Protein AF-A0A528B569-F1 (afdb_monomer)

Sequence (162 aa):
LLINVTEFFRDPDAFQVLEKKIIPQLFEGKTASDAVRIWVPGCATGEEVFSVGMLVREHMETLSVTPRVQIFATDIDEPALAVARAARYPAALLQGVSPERKQRFFSNDGASYVLTNDVRELCVFFPHSVVRDPPFSRMDMISCRNLLIYFGSNIQDRVIPI

pLDDT: mean 93.24, std 8.23, range [42.34, 98.69]

Secondary structure (DSSP, 8-state):
-------TTSSHHHHHHIIIIIHHHHHTT--TT-EEEEEEES-TTSHHHHHHHHHHHHHHTT-SS--EEEEEEEES-HHHHHHHHHTEE-GGGGTTS-HHHHHHHEEE-SS-EEE-HHHHTTEEEEE--TTTSPPPSS-SEE---SSGGGS-HHHHHHHS--

Solvent-accessible surface area (backbone atoms only — not comparable to full-atom values): 9418 Å² total; per-residue (Å²): 137,83,83,84,80,80,43,28,48,67,61,57,69,61,48,50,48,38,58,74,50,50,53,60,58,67,52,63,93,52,42,62,89,36,72,40,32,35,36,27,51,60,34,46,56,29,36,56,57,50,41,53,32,47,50,52,50,60,53,46,72,76,46,96,59,58,43,46,60,42,34,43,33,20,24,77,51,61,74,32,42,52,44,28,72,65,37,59,42,49,73,84,61,47,71,57,47,52,73,67,54,44,69,72,44,34,48,74,80,88,78,36,35,32,57,37,64,85,41,50,76,34,51,46,81,50,83,44,42,78,87,80,44,84,79,83,77,85,57,80,42,73,52,75,59,92,48,66,85,80,46,57,68,77,53,45,49,70,66,55,73,125

Radius of gyration: 15.79 Å; Cα contacts (8 Å, |Δi|>4): 240; chains: 1; bounding box: 46×33×43 Å

Nearest PDB structures (foldseek):
  5ftw-assembly1_A  TM=9.280E-01  e=5.055E-13  Bacillus subtilis
  5xlx-assembly1_D  TM=8.941E-01  e=7.525E-14  Pseudomonas aeruginosa PAO1
  5xly-assembly1_A  TM=8.895E-01  e=7.884E-13  Pseudomonas aeruginosa PAO1
  1bc5-assembly1_A  TM=8.563E-01  e=4.304E-11  Salmonella enterica subsp. enterica serovar Typhimurium
  3sgl-assembly1_A  TM=6.414E-01  e=5.669E-01  Yersinia pestis

Structure (mmCIF, N/CA/C/O backbone):
data_AF-A0A528B569-F1
#
_entry.id   AF-A0A528B569-F1
#
loop_
_atom_site.group_PDB
_atom_site.id
_atom_site.type_symbol
_atom_site.label_atom_id
_atom_site.label_alt_id
_atom_site.label_comp_id
_atom_site.label_asym_id
_atom_site.label_entity_id
_atom_site.label_seq_id
_atom_site.pdbx_PDB_ins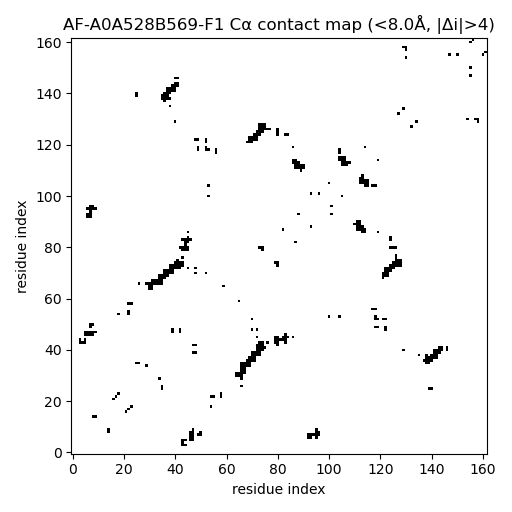_code
_atom_site.Cartn_x
_atom_site.Cartn_y
_atom_site.Cartn_z
_atom_site.occupancy
_atom_site.B_iso_or_equiv
_atom_site.auth_seq_id
_atom_site.auth_comp_id
_atom_site.auth_asym_id
_atom_site.auth_atom_id
_atom_site.pdbx_PDB_model_num
ATOM 1 N N . LEU A 1 1 ? 2.985 -9.514 -22.720 1.00 42.34 1 LEU A N 1
ATOM 2 C CA . LEU A 1 1 ? 3.924 -8.491 -22.217 1.00 42.34 1 LEU A CA 1
ATOM 3 C C . LEU A 1 1 ? 3.196 -7.754 -21.099 1.00 42.34 1 LEU A C 1
ATOM 5 O O . LEU A 1 1 ? 2.162 -7.170 -21.394 1.00 42.34 1 LE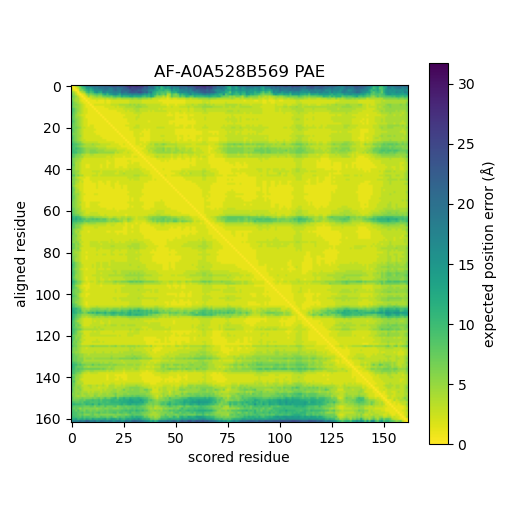U A O 1
ATOM 9 N N . LEU A 1 2 ? 3.642 -7.867 -19.847 1.00 56.97 2 LEU A N 1
ATOM 10 C CA . LEU A 1 2 ? 3.123 -7.047 -18.747 1.00 56.97 2 LEU A CA 1
ATOM 11 C C . LEU A 1 2 ? 4.027 -5.818 -18.640 1.00 56.97 2 LEU A C 1
ATOM 13 O O . LEU A 1 2 ? 5.250 -5.965 -18.634 1.00 56.97 2 LEU A O 1
ATOM 17 N N . ILE A 1 3 ? 3.452 -4.615 -18.637 1.00 60.94 3 ILE A N 1
ATOM 18 C CA . ILE A 1 3 ? 4.219 -3.394 -18.384 1.00 60.94 3 ILE A CA 1
ATOM 19 C C . ILE A 1 3 ? 4.204 -3.190 -16.870 1.00 60.94 3 ILE A C 1
ATOM 21 O O . ILE A 1 3 ? 3.282 -2.588 -16.323 1.00 60.94 3 ILE A O 1
ATOM 25 N N . ASN A 1 4 ? 5.226 -3.718 -16.199 1.00 61.19 4 ASN A N 1
ATOM 26 C CA . ASN A 1 4 ? 5.397 -3.624 -14.747 1.00 61.19 4 ASN A CA 1
ATOM 27 C C . ASN A 1 4 ? 6.054 -2.291 -14.358 1.00 61.19 4 ASN A C 1
ATOM 29 O O . ASN A 1 4 ? 7.091 -2.268 -13.701 1.00 61.19 4 ASN A O 1
ATOM 33 N N . VAL A 1 5 ? 5.489 -1.172 -14.820 1.00 68.50 5 VAL A N 1
ATOM 34 C CA . VAL A 1 5 ? 5.920 0.164 -14.392 1.00 68.50 5 VAL A CA 1
ATOM 35 C C . VAL A 1 5 ? 4.914 0.675 -13.372 1.00 68.50 5 VAL A C 1
ATOM 37 O O . VAL A 1 5 ? 3.761 0.969 -13.701 1.00 68.50 5 VAL A O 1
ATOM 40 N N . THR A 1 6 ? 5.372 0.762 -12.132 1.00 81.50 6 THR A N 1
ATOM 41 C CA . THR A 1 6 ? 4.650 1.327 -10.996 1.00 81.50 6 THR A CA 1
ATOM 42 C C . THR A 1 6 ? 5.542 2.363 -10.318 1.00 81.50 6 THR A C 1
ATOM 44 O O . THR A 1 6 ? 6.763 2.341 -10.465 1.00 81.50 6 THR A O 1
ATOM 47 N N . GLU A 1 7 ? 4.929 3.312 -9.626 1.00 91.44 7 GLU A N 1
ATOM 48 C CA . GLU A 1 7 ? 5.621 4.400 -8.946 1.00 91.44 7 GLU A CA 1
ATOM 49 C C . GLU A 1 7 ? 4.919 4.708 -7.627 1.00 91.44 7 GLU A C 1
ATOM 51 O O . GLU A 1 7 ? 3.710 4.499 -7.474 1.00 91.44 7 GLU A O 1
ATOM 56 N N . PHE A 1 8 ? 5.682 5.216 -6.664 1.00 96.75 8 PHE A N 1
ATOM 57 C CA . PHE A 1 8 ? 5.107 5.684 -5.412 1.00 96.75 8 PHE A CA 1
ATOM 58 C C . PHE A 1 8 ? 4.173 6.864 -5.683 1.00 96.75 8 PHE A C 1
ATOM 60 O O . PHE A 1 8 ? 4.550 7.808 -6.373 1.00 96.75 8 PHE A O 1
ATOM 67 N N . PHE A 1 9 ? 2.980 6.823 -5.091 1.00 96.12 9 PHE A N 1
ATOM 68 C CA . PHE A 1 9 ? 1.958 7.867 -5.187 1.00 96.12 9 PHE A CA 1
ATOM 69 C C . PHE A 1 9 ? 1.545 8.197 -6.633 1.00 96.12 9 PHE A C 1
ATOM 71 O O . PHE A 1 9 ? 1.222 9.344 -6.944 1.00 96.12 9 PHE A O 1
ATOM 78 N N . ARG A 1 10 ? 1.519 7.178 -7.507 1.00 92.88 10 ARG A N 1
ATOM 79 C CA . ARG A 1 10 ? 1.008 7.279 -8.883 1.00 92.88 10 ARG A CA 1
ATOM 80 C C . ARG A 1 10 ? -0.385 7.903 -8.914 1.00 92.88 10 ARG A C 1
ATOM 82 O O . ARG A 1 10 ? -1.284 7.379 -8.263 1.00 92.88 10 ARG A O 1
ATOM 89 N N . ASP A 1 11 ? -0.597 8.912 -9.750 1.00 93.31 11 ASP A N 1
ATOM 90 C CA . ASP A 1 11 ? -1.798 9.768 -9.787 1.00 93.31 11 ASP A CA 1
ATOM 91 C C . ASP A 1 11 ? -2.038 10.506 -8.447 1.00 93.31 11 ASP A C 1
ATOM 93 O O . ASP A 1 11 ? -2.892 10.105 -7.646 1.00 93.31 11 ASP A O 1
ATOM 97 N N . PRO A 1 12 ? -1.307 11.610 -8.189 1.00 93.56 12 PRO A N 1
ATOM 98 C CA . PRO A 1 12 ? -1.350 12.330 -6.914 1.00 93.56 12 PRO A CA 1
ATOM 99 C C . PRO A 1 12 ? -2.751 12.779 -6.481 1.00 93.56 12 PRO A C 1
ATOM 101 O O . PRO A 1 12 ? -3.060 12.742 -5.292 1.00 93.56 12 PRO A O 1
ATOM 104 N N . ASP A 1 13 ? -3.619 13.147 -7.427 1.00 95.88 13 ASP A N 1
ATOM 105 C CA . ASP A 1 13 ? -4.998 13.559 -7.137 1.00 95.88 13 ASP A CA 1
ATOM 106 C C . ASP A 1 13 ? -5.819 12.415 -6.521 1.00 95.88 13 ASP A C 1
ATOM 108 O O . ASP A 1 13 ? -6.569 12.618 -5.562 1.00 95.88 13 ASP A O 1
ATOM 112 N N . ALA A 1 14 ? -5.637 11.185 -7.016 1.00 95.38 14 ALA A N 1
ATOM 113 C CA . ALA A 1 14 ? -6.297 10.005 -6.466 1.00 95.38 14 ALA A CA 1
ATOM 114 C C . ALA A 1 14 ? -5.785 9.699 -5.051 1.00 95.38 14 ALA A C 1
ATOM 116 O O . ALA A 1 14 ? -6.583 9.462 -4.141 1.00 95.38 14 ALA A O 1
ATOM 117 N N . PHE A 1 15 ? -4.467 9.779 -4.835 1.00 97.00 15 PHE A N 1
ATOM 118 C CA . PHE A 1 15 ? -3.876 9.601 -3.507 1.00 97.00 15 PHE A CA 1
ATOM 119 C C . PHE A 1 15 ? -4.264 10.712 -2.528 1.00 97.00 15 PHE A C 1
ATOM 121 O O . PHE A 1 15 ? -4.430 10.438 -1.343 1.00 97.00 15 PHE A O 1
ATOM 128 N N . GLN A 1 16 ? -4.491 11.939 -2.998 1.00 97.44 16 GLN A N 1
ATOM 129 C CA . GLN A 1 16 ? -4.990 13.020 -2.154 1.00 97.44 16 GLN A CA 1
ATOM 130 C C . GLN A 1 16 ? -6.422 12.747 -1.674 1.00 97.44 16 GLN A C 1
ATOM 132 O O . GLN A 1 16 ? -6.748 13.008 -0.513 1.00 97.44 16 GLN A O 1
ATOM 137 N N . VAL A 1 17 ? -7.288 12.219 -2.545 1.00 97.81 17 VAL A N 1
ATOM 138 C CA . VAL A 1 17 ? -8.642 11.792 -2.157 1.00 97.81 17 VAL A CA 1
ATOM 139 C C . VAL A 1 17 ? -8.578 10.609 -1.192 1.00 97.81 17 VAL A C 1
ATOM 141 O O . VAL A 1 17 ? -9.295 10.605 -0.188 1.00 97.81 17 VAL A O 1
ATOM 144 N N . LEU A 1 18 ? -7.703 9.638 -1.465 1.00 97.88 18 LEU A N 1
ATOM 145 C CA . LEU A 1 18 ? -7.471 8.489 -0.597 1.00 97.88 18 LEU A CA 1
ATOM 146 C C . LEU A 1 18 ? -7.046 8.931 0.811 1.00 97.88 18 LEU A C 1
ATOM 148 O O . LEU A 1 18 ? -7.669 8.520 1.783 1.00 97.88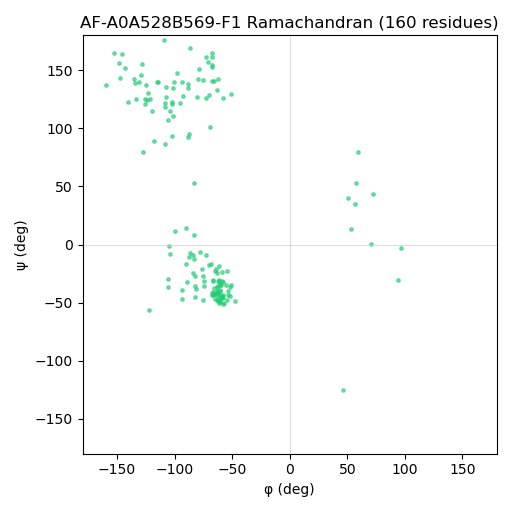 18 LEU A O 1
ATOM 152 N N . GLU A 1 19 ? -6.054 9.815 0.912 1.00 98.12 19 GLU A N 1
ATOM 153 C CA . GLU A 1 19 ? -5.539 10.360 2.172 1.00 98.12 19 GLU A CA 1
ATOM 154 C C . GLU A 1 19 ? -6.611 11.128 2.952 1.00 98.12 19 GLU A C 1
ATOM 156 O O . GLU A 1 19 ? -6.819 10.882 4.137 1.00 98.12 19 GLU A O 1
ATOM 161 N N . LYS A 1 20 ? -7.306 12.064 2.296 1.00 98.06 20 LYS A N 1
ATOM 162 C CA . LYS A 1 20 ? -8.170 13.028 2.994 1.00 98.06 20 LYS A CA 1
ATOM 163 C C . LYS A 1 20 ? -9.570 12.514 3.296 1.00 98.06 20 LYS A C 1
ATOM 165 O O . LYS A 1 20 ? -10.233 13.078 4.162 1.00 98.06 20 LYS A O 1
ATOM 170 N N . LYS A 1 21 ? -10.062 11.536 2.535 1.00 97.88 21 LYS A N 1
ATOM 171 C CA . LYS A 1 21 ? -11.459 11.087 2.623 1.00 97.88 21 LYS A CA 1
ATOM 172 C C . LYS A 1 21 ? -11.561 9.610 2.942 1.00 97.88 21 LYS A C 1
ATOM 174 O O . LYS A 1 21 ? -12.189 9.249 3.926 1.00 97.88 21 LYS A O 1
ATOM 179 N N . ILE A 1 22 ? -10.944 8.774 2.114 1.00 98.12 22 ILE A N 1
ATOM 180 C CA . ILE A 1 22 ? -11.199 7.336 2.161 1.00 98.12 22 ILE A CA 1
ATOM 181 C C . ILE A 1 22 ? -10.512 6.700 3.366 1.00 98.12 22 ILE A C 1
ATOM 183 O O . ILE A 1 22 ? -11.165 5.981 4.108 1.00 98.12 22 ILE A O 1
ATOM 187 N N . ILE A 1 23 ? -9.229 6.990 3.610 1.00 98.31 23 ILE A N 1
ATOM 188 C CA . ILE A 1 23 ? -8.496 6.397 4.735 1.00 98.31 23 ILE A CA 1
ATOM 189 C C . ILE A 1 23 ? -9.175 6.698 6.071 1.00 98.31 23 ILE A C 1
ATOM 191 O O . ILE A 1 23 ? -9.456 5.726 6.759 1.00 98.31 23 ILE A O 1
ATOM 195 N N . PRO A 1 24 ? -9.528 7.948 6.429 1.00 97.81 24 PRO A N 1
ATOM 196 C CA . PRO A 1 24 ? -10.265 8.212 7.664 1.00 97.81 24 PRO A CA 1
ATOM 197 C C . PRO A 1 24 ? -11.550 7.385 7.803 1.00 97.81 24 PRO A C 1
ATOM 199 O O . PRO A 1 24 ? -11.786 6.787 8.851 1.00 97.81 24 PRO A O 1
ATOM 202 N N . GLN A 1 25 ? -12.326 7.260 6.721 1.00 97.62 25 GLN A N 1
ATOM 203 C CA . GLN A 1 25 ? -13.563 6.473 6.703 1.00 97.62 25 GLN A CA 1
ATOM 204 C C . GLN A 1 25 ? -13.334 4.985 6.985 1.00 97.62 25 GLN A C 1
ATOM 206 O O . GLN A 1 25 ? -14.180 4.349 7.607 1.00 97.62 25 GLN A O 1
ATOM 211 N N . LEU A 1 26 ? -12.185 4.421 6.592 1.00 97.44 26 LEU A N 1
ATOM 212 C CA . LEU A 1 26 ? -11.859 3.024 6.900 1.00 97.44 26 LEU A CA 1
ATOM 213 C C . LEU A 1 26 ? -11.719 2.768 8.405 1.00 97.44 26 LEU A C 1
ATOM 215 O O . LEU A 1 26 ? -11.821 1.618 8.819 1.00 97.44 26 LEU A O 1
ATOM 219 N N . PHE A 1 27 ? -11.466 3.793 9.221 1.00 97.38 27 PHE A N 1
ATOM 220 C CA . PHE A 1 27 ? -11.272 3.662 10.668 1.00 97.38 27 PHE A CA 1
ATOM 221 C C . PHE A 1 27 ? -12.485 4.128 11.484 1.00 97.38 27 PHE A C 1
ATOM 223 O O . PHE A 1 27 ? -12.520 3.901 12.695 1.00 97.38 27 PHE A O 1
ATOM 230 N N . GLU A 1 28 ? -13.493 4.738 10.855 1.00 94.88 28 GLU A N 1
ATOM 231 C CA . GLU A 1 28 ? -14.685 5.236 11.544 1.00 94.88 28 GLU A CA 1
ATOM 232 C C . GLU A 1 28 ? -15.408 4.116 12.308 1.00 94.88 28 GLU A C 1
ATOM 234 O O . GLU A 1 28 ? -15.742 3.063 11.767 1.00 94.88 28 GLU A O 1
ATOM 239 N N . GLY A 1 29 ? -15.636 4.341 13.605 1.00 93.19 29 GLY A N 1
ATOM 240 C CA . GLY A 1 29 ? -16.339 3.400 14.481 1.00 93.19 29 GLY A CA 1
ATOM 241 C C . GLY A 1 29 ? -15.576 2.114 14.824 1.00 93.19 29 GLY A C 1
ATOM 242 O O . GLY A 1 29 ? -16.112 1.298 15.573 1.00 93.19 29 GLY A O 1
ATOM 243 N N . LYS A 1 30 ? -14.345 1.924 14.328 1.00 95.38 30 LYS A N 1
ATOM 244 C CA . LYS A 1 30 ? -13.525 0.748 14.652 1.00 95.38 30 LYS A CA 1
ATOM 245 C C . LYS A 1 30 ? -12.850 0.893 16.016 1.00 95.38 30 LYS A C 1
ATOM 247 O O . LYS A 1 30 ? -12.383 1.959 16.411 1.00 95.38 30 LYS A O 1
ATOM 252 N N . THR A 1 31 ? -12.775 -0.221 16.726 1.00 94.94 31 THR A N 1
ATOM 253 C CA . THR A 1 31 ? -12.152 -0.370 18.043 1.00 94.94 31 THR A CA 1
ATOM 254 C C . THR A 1 31 ? -10.858 -1.185 17.943 1.00 94.94 31 THR A C 1
ATOM 256 O O . THR A 1 31 ? -10.532 -1.733 16.893 1.00 94.94 31 THR A O 1
ATOM 259 N N . ALA A 1 32 ? -10.123 -1.337 19.049 1.00 94.06 32 ALA A N 1
ATOM 260 C CA . ALA A 1 32 ? -8.907 -2.159 19.087 1.00 94.06 32 ALA A CA 1
ATOM 261 C C . ALA A 1 32 ? -9.138 -3.640 18.713 1.00 94.06 32 ALA A C 1
ATOM 263 O O . ALA A 1 32 ? -8.198 -4.320 18.305 1.00 94.06 32 ALA A O 1
ATOM 264 N N . SER A 1 33 ? -10.366 -4.154 18.867 1.00 95.50 33 SER A N 1
ATOM 265 C CA . SER A 1 33 ? -10.725 -5.525 18.478 1.00 95.50 33 SER A CA 1
ATOM 266 C C . SER A 1 33 ? -11.067 -5.680 16.997 1.00 95.50 33 SER A C 1
ATOM 268 O O . SER A 1 33 ? -11.158 -6.809 16.513 1.00 95.50 33 SER A O 1
ATOM 270 N N . ASP A 1 34 ? -11.250 -4.574 16.278 1.00 96.56 34 ASP A N 1
ATOM 271 C CA . ASP A 1 34 ? -11.567 -4.582 14.856 1.00 96.56 34 ASP A CA 1
ATOM 272 C C . ASP A 1 34 ? -10.304 -4.637 13.992 1.00 96.56 34 ASP A C 1
ATOM 274 O O . ASP A 1 34 ? -9.170 -4.467 14.455 1.00 96.56 34 ASP A O 1
ATOM 278 N N . ALA A 1 35 ? -10.514 -4.869 12.696 1.00 96.50 35 ALA A N 1
ATOM 279 C CA . ALA A 1 35 ? -9.458 -4.819 11.699 1.00 96.50 35 ALA A CA 1
ATOM 280 C C . ALA A 1 35 ? -9.838 -3.926 10.513 1.00 96.50 35 ALA A C 1
ATOM 282 O O . ALA A 1 35 ? -11.002 -3.895 10.113 1.00 96.50 35 ALA A O 1
ATOM 283 N N . VAL A 1 36 ? -8.843 -3.251 9.935 1.00 98.19 36 VAL A N 1
ATOM 284 C CA . VAL A 1 36 ? -8.899 -2.650 8.597 1.00 98.19 36 VAL A CA 1
ATOM 285 C C . VAL A 1 36 ? -8.144 -3.561 7.637 1.00 98.19 36 VAL A C 1
ATOM 287 O O . VAL A 1 36 ? -6.961 -3.854 7.835 1.00 98.19 36 VAL A O 1
ATOM 290 N N . ARG A 1 37 ? -8.831 -4.041 6.605 1.00 98.38 37 ARG A N 1
ATOM 291 C CA . ARG A 1 37 ? -8.319 -5.003 5.628 1.00 98.38 37 ARG A CA 1
ATOM 292 C C . ARG A 1 37 ? -8.350 -4.375 4.242 1.00 98.38 37 ARG A C 1
ATOM 294 O O . ARG A 1 37 ? -9.422 -4.096 3.709 1.00 98.38 37 ARG A O 1
ATOM 301 N N . ILE A 1 38 ? -7.174 -4.173 3.660 1.00 98.62 38 ILE A N 1
ATOM 302 C CA . ILE A 1 38 ? -7.002 -3.552 2.343 1.00 98.62 38 ILE A CA 1
ATOM 303 C C . ILE A 1 38 ? -6.410 -4.590 1.394 1.00 98.62 38 ILE A C 1
ATOM 305 O O . ILE A 1 38 ? -5.521 -5.336 1.797 1.00 98.62 38 ILE A O 1
ATOM 309 N N . TRP A 1 39 ? -6.860 -4.638 0.143 1.00 98.31 39 TRP A N 1
ATOM 310 C CA . TRP A 1 39 ? -6.268 -5.501 -0.881 1.00 98.31 39 TRP A CA 1
ATOM 311 C C . TRP A 1 39 ? -5.795 -4.702 -2.095 1.00 98.31 39 TRP A C 1
ATOM 313 O O . TRP A 1 39 ? -6.546 -3.910 -2.656 1.00 98.31 39 TRP A O 1
ATOM 323 N N . VAL A 1 40 ? -4.553 -4.935 -2.514 1.00 98.06 40 VAL A N 1
ATOM 324 C CA . VAL A 1 40 ? -3.937 -4.352 -3.709 1.00 98.06 40 VAL A CA 1
ATOM 325 C C . VAL A 1 40 ? -3.571 -5.481 -4.685 1.00 98.06 40 VAL A C 1
ATOM 327 O O . VAL A 1 40 ? -2.482 -6.061 -4.580 1.00 98.06 40 VAL A O 1
ATOM 330 N N . PRO A 1 41 ? -4.485 -5.872 -5.592 1.00 96.12 41 PRO A N 1
ATOM 331 C CA . PRO A 1 41 ? -4.177 -6.804 -6.670 1.00 96.12 41 PRO A CA 1
ATOM 332 C C . PRO A 1 41 ? -3.356 -6.168 -7.796 1.00 96.12 41 PRO A C 1
ATOM 334 O O . PRO A 1 41 ? -3.625 -5.045 -8.209 1.00 96.12 41 PRO A O 1
ATOM 337 N N . GLY A 1 42 ? -2.405 -6.926 -8.349 1.00 94.44 42 GLY A N 1
ATOM 338 C CA . GLY A 1 42 ? -1.469 -6.434 -9.362 1.00 94.44 42 GLY A CA 1
ATOM 339 C C . GLY A 1 42 ? -0.433 -5.485 -8.763 1.00 94.44 42 GLY A C 1
ATOM 340 O O . GLY A 1 42 ? -0.193 -4.412 -9.309 1.00 94.44 42 GLY A O 1
ATOM 341 N N . CYS A 1 43 ? 0.119 -5.830 -7.595 1.00 95.69 43 CYS A N 1
ATOM 342 C CA . CYS A 1 43 ? 0.964 -4.916 -6.828 1.00 95.69 43 CYS A CA 1
ATOM 343 C C . CYS A 1 43 ? 2.357 -4.669 -7.427 1.00 95.69 43 CYS A C 1
ATOM 345 O O . CYS A 1 43 ? 3.073 -3.801 -6.920 1.00 95.69 43 CYS A O 1
ATOM 347 N N . ALA A 1 44 ? 2.757 -5.425 -8.454 1.00 95.56 44 ALA A N 1
ATOM 348 C CA . ALA A 1 44 ? 4.074 -5.373 -9.073 1.00 95.56 44 ALA A CA 1
ATOM 349 C C . ALA A 1 44 ? 5.194 -5.352 -8.013 1.00 95.56 44 ALA A C 1
ATOM 351 O O . ALA A 1 44 ? 5.247 -6.219 -7.138 1.00 95.56 44 ALA A O 1
ATOM 352 N N . THR A 1 45 ? 6.081 -4.360 -8.072 1.00 96.81 45 THR A N 1
ATOM 353 C CA . THR A 1 45 ? 7.224 -4.195 -7.169 1.00 96.81 45 THR A CA 1
ATOM 354 C C . THR A 1 45 ? 6.883 -3.507 -5.841 1.00 96.81 45 THR A C 1
ATOM 356 O O . THR A 1 45 ? 7.792 -3.271 -5.050 1.00 96.81 45 THR A O 1
ATOM 359 N N . GLY A 1 46 ? 5.601 -3.266 -5.529 1.00 97.12 46 GLY A N 1
ATOM 360 C CA . GLY A 1 46 ? 5.109 -2.888 -4.195 1.00 97.12 46 GLY A CA 1
ATOM 361 C C . GLY A 1 46 ? 4.911 -1.391 -3.927 1.00 97.12 46 GLY A C 1
ATOM 362 O O . GLY A 1 46 ? 4.421 -1.030 -2.860 1.00 97.12 46 GLY A O 1
ATOM 363 N N . GLU A 1 47 ? 5.235 -0.507 -4.866 1.00 97.62 47 GLU A N 1
ATOM 364 C CA . GLU A 1 47 ? 5.218 0.947 -4.672 1.00 97.62 47 GLU A CA 1
ATOM 365 C C . GLU A 1 47 ? 3.832 1.479 -4.275 1.00 97.62 47 GLU A C 1
ATOM 367 O O . GLU A 1 47 ? 3.723 2.239 -3.314 1.00 97.62 47 GLU A O 1
ATOM 372 N N . GLU A 1 48 ? 2.757 1.036 -4.942 1.00 97.56 48 GLU A N 1
ATOM 373 C CA . GLU A 1 48 ? 1.385 1.421 -4.577 1.00 97.56 48 GLU A CA 1
ATOM 374 C C . GLU A 1 48 ? 1.018 0.935 -3.168 1.00 97.56 48 GLU A C 1
ATOM 376 O O . GLU A 1 48 ? 0.465 1.694 -2.372 1.00 97.56 48 GLU A O 1
ATOM 381 N N . VAL A 1 49 ? 1.381 -0.306 -2.835 1.00 98.44 49 VAL A N 1
ATOM 382 C CA . VAL A 1 49 ? 1.112 -0.924 -1.527 1.00 98.44 49 VAL A CA 1
ATOM 383 C C . VAL A 1 49 ? 1.737 -0.094 -0.418 1.00 98.44 49 VAL A C 1
ATOM 385 O O . VAL A 1 49 ? 1.089 0.213 0.581 1.00 98.44 49 VAL A O 1
ATOM 388 N N . PHE A 1 50 ? 2.988 0.314 -0.610 1.00 98.56 50 PHE A N 1
ATOM 389 C CA . PHE A 1 50 ? 3.712 1.117 0.360 1.00 98.56 50 PHE A CA 1
ATOM 390 C C . PHE A 1 50 ? 3.241 2.569 0.395 1.00 98.56 50 PHE A C 1
ATOM 392 O O . PHE A 1 50 ? 3.211 3.150 1.476 1.00 98.56 50 PHE A O 1
ATOM 399 N N . SER A 1 51 ? 2.788 3.147 -0.719 1.00 98.50 51 SER A N 1
ATOM 400 C CA . SER A 1 51 ? 2.093 4.438 -0.703 1.00 98.50 51 SER A CA 1
ATOM 401 C C . SER A 1 51 ? 0.816 4.396 0.128 1.00 98.50 51 SER A C 1
ATOM 403 O O . SER A 1 51 ? 0.637 5.250 0.994 1.00 98.50 51 SER A O 1
ATOM 405 N N . VAL A 1 52 ? -0.030 3.380 -0.057 1.00 98.56 52 VAL A N 1
ATOM 406 C CA . VAL A 1 52 ? -1.218 3.175 0.785 1.00 98.56 52 VAL A CA 1
ATOM 407 C C . VAL A 1 52 ? -0.810 2.949 2.244 1.00 98.56 52 VAL A C 1
ATOM 409 O O . VAL A 1 52 ? -1.365 3.576 3.142 1.00 98.56 52 VAL A O 1
ATOM 412 N N . GLY A 1 53 ? 0.194 2.103 2.489 1.00 98.56 53 GLY A N 1
ATOM 413 C CA . GLY A 1 53 ? 0.695 1.795 3.827 1.00 98.56 53 GLY A CA 1
ATOM 414 C C . GLY A 1 53 ? 1.235 3.012 4.581 1.00 98.56 53 GLY A C 1
ATOM 415 O O . GLY A 1 53 ? 0.964 3.149 5.772 1.00 98.56 53 GLY A O 1
ATOM 416 N N . MET A 1 54 ? 1.935 3.924 3.898 1.00 98.69 54 MET A N 1
ATOM 417 C CA . MET A 1 54 ? 2.398 5.188 4.478 1.00 98.69 54 MET A CA 1
ATOM 418 C C . MET A 1 54 ? 1.221 6.060 4.924 1.00 98.69 54 MET A C 1
ATOM 420 O O . MET A 1 54 ? 1.197 6.486 6.075 1.00 98.69 54 MET A O 1
ATOM 424 N N . LEU A 1 55 ? 0.211 6.255 4.068 1.00 98.62 55 LEU A N 1
ATOM 425 C CA . LEU A 1 55 ? -0.973 7.050 4.419 1.00 98.62 55 LEU A CA 1
ATOM 426 C C . LEU A 1 55 ? -1.766 6.440 5.583 1.00 98.62 55 LEU A C 1
ATOM 428 O O . LEU A 1 55 ? -2.221 7.132 6.491 1.00 98.62 55 LEU A O 1
ATOM 432 N N . VAL A 1 56 ? -1.921 5.118 5.567 1.00 98.50 56 VAL A N 1
ATOM 433 C CA . VAL A 1 56 ? -2.568 4.361 6.640 1.00 98.50 56 VAL A CA 1
ATOM 434 C C . VAL A 1 56 ? -1.802 4.531 7.950 1.00 98.50 56 VAL A C 1
ATOM 436 O O . VAL A 1 56 ? -2.415 4.730 9.001 1.00 98.50 56 VAL A O 1
ATOM 439 N N . ARG A 1 57 ? -0.464 4.475 7.911 1.00 98.12 57 ARG A N 1
ATOM 440 C CA . ARG A 1 57 ? 0.355 4.651 9.109 1.00 98.12 57 ARG A CA 1
ATOM 441 C C . ARG A 1 57 ? 0.273 6.064 9.661 1.00 98.12 57 ARG A C 1
ATOM 443 O O . ARG A 1 57 ? 0.088 6.204 10.867 1.00 98.12 57 ARG A O 1
ATOM 450 N N . GLU A 1 58 ? 0.333 7.062 8.787 1.00 98.12 58 GLU A N 1
ATOM 451 C CA . GLU A 1 58 ? 0.117 8.470 9.125 1.00 98.12 58 GLU A CA 1
ATOM 452 C C . GLU A 1 58 ? -1.225 8.680 9.829 1.00 98.12 58 GLU A C 1
ATOM 454 O O . GLU A 1 58 ? -1.269 9.299 10.888 1.00 98.12 58 GLU A O 1
ATOM 459 N N . HIS A 1 59 ? -2.311 8.119 9.294 1.00 98.06 59 HIS A N 1
ATOM 460 C CA . HIS A 1 59 ? -3.626 8.264 9.911 1.00 98.06 59 HIS A CA 1
ATOM 461 C C . HIS A 1 59 ? -3.723 7.546 11.265 1.00 98.06 59 HIS A C 1
ATOM 463 O O . HIS A 1 59 ? -4.251 8.110 12.221 1.00 98.06 59 HIS A O 1
ATOM 469 N N . MET A 1 60 ? -3.176 6.332 11.380 1.00 97.06 60 MET A N 1
ATOM 470 C CA . MET A 1 60 ? -3.207 5.548 12.622 1.00 97.06 60 MET A CA 1
ATOM 471 C C . MET A 1 60 ? -2.552 6.255 13.811 1.00 97.06 60 MET A C 1
ATOM 473 O O . MET A 1 60 ? -3.005 6.066 14.935 1.00 97.06 60 MET A O 1
ATOM 477 N N . GLU A 1 61 ? -1.538 7.088 13.582 1.00 95.69 61 GLU A N 1
ATOM 478 C CA . GLU A 1 61 ? -0.900 7.888 14.637 1.00 95.69 61 GLU A CA 1
ATOM 479 C C . GLU A 1 61 ? -1.780 9.023 15.170 1.00 95.69 61 GLU A C 1
ATOM 481 O O . GLU A 1 61 ? -1.530 9.538 16.258 1.00 95.69 61 GLU A O 1
ATOM 486 N N . THR A 1 62 ? -2.821 9.410 14.431 1.00 96.19 62 THR A N 1
ATOM 487 C CA . THR A 1 62 ? -3.795 10.416 14.882 1.00 96.19 62 THR A CA 1
ATOM 488 C C . THR A 1 62 ? -4.893 9.825 15.770 1.00 96.19 62 THR A C 1
ATOM 490 O O . THR A 1 62 ? -5.677 10.570 16.359 1.00 96.19 62 THR A O 1
ATOM 493 N N . LEU A 1 63 ? -4.961 8.493 15.878 1.00 95.25 63 LEU A N 1
ATOM 494 C CA . LEU A 1 63 ? -6.006 7.777 16.604 1.00 95.25 63 LEU A CA 1
ATOM 495 C C . LEU A 1 63 ? -5.586 7.489 18.049 1.00 95.25 63 LEU A C 1
ATOM 497 O O . LEU A 1 63 ? -4.461 7.077 18.318 1.00 95.25 63 LEU A O 1
ATOM 501 N N . SER A 1 64 ? -6.525 7.629 18.986 1.00 91.69 64 SER A N 1
ATOM 502 C CA . SER A 1 64 ? -6.328 7.232 20.390 1.00 91.69 64 SER A CA 1
ATOM 503 C C . SER A 1 64 ? -6.381 5.716 20.596 1.00 91.69 64 SER A C 1
ATOM 505 O O . SER A 1 64 ? -5.787 5.190 21.535 1.00 91.69 64 SER A O 1
ATOM 507 N N . VAL A 1 65 ? -7.106 5.016 19.722 1.00 89.38 65 VAL A N 1
ATOM 508 C CA . VAL A 1 65 ? -7.238 3.561 19.699 1.00 89.38 65 VAL A CA 1
ATOM 509 C C . VAL A 1 65 ? -7.042 3.102 18.268 1.00 89.38 65 VAL A C 1
ATOM 511 O O . VAL A 1 65 ? -7.733 3.563 17.362 1.00 89.38 65 VAL A O 1
ATOM 514 N N . THR A 1 66 ? -6.107 2.183 18.066 1.00 92.38 66 THR A N 1
ATOM 515 C CA . THR A 1 66 ? -5.739 1.738 16.729 1.00 92.38 66 THR A CA 1
ATOM 516 C C . THR A 1 66 ? -6.242 0.312 16.485 1.00 92.38 66 THR A C 1
ATOM 518 O O . THR A 1 66 ? -5.815 -0.601 17.199 1.00 92.38 66 THR A O 1
ATOM 521 N N . PRO A 1 67 ? -7.132 0.078 15.500 1.00 95.38 67 PRO A N 1
ATOM 522 C CA . PRO A 1 67 ? -7.494 -1.275 15.098 1.00 95.38 67 PRO A CA 1
ATOM 523 C C . PRO A 1 67 ? -6.299 -1.974 14.448 1.00 95.38 67 PRO A C 1
ATOM 525 O O . PRO A 1 67 ? -5.326 -1.347 14.012 1.00 95.38 67 PRO A O 1
ATOM 528 N N . ARG A 1 68 ? -6.387 -3.298 14.322 1.00 96.56 68 ARG A N 1
ATOM 529 C CA . ARG A 1 68 ? -5.384 -4.065 13.580 1.00 96.56 68 ARG A CA 1
ATOM 530 C C . ARG A 1 68 ? -5.470 -3.712 12.096 1.00 96.56 68 ARG A C 1
ATOM 532 O O . ARG A 1 68 ? -6.568 -3.587 11.565 1.00 96.56 68 ARG A O 1
ATOM 539 N N . VAL A 1 69 ? -4.345 -3.604 11.398 1.00 98.12 69 VAL A N 1
ATOM 540 C CA . VAL A 1 69 ? -4.364 -3.321 9.955 1.00 98.12 69 VAL A CA 1
ATOM 541 C C . VAL A 1 69 ? -3.587 -4.367 9.185 1.00 98.12 69 VAL A C 1
ATOM 543 O O . VAL A 1 69 ? -2.516 -4.791 9.613 1.00 98.12 69 VAL A O 1
ATOM 546 N N . GLN A 1 70 ? -4.155 -4.791 8.057 1.00 98.12 70 GLN A N 1
ATOM 547 C CA . GLN A 1 70 ? -3.526 -5.732 7.149 1.00 98.12 70 GLN A CA 1
ATOM 548 C C . GLN A 1 70 ? -3.788 -5.333 5.696 1.00 98.12 70 GLN A C 1
ATOM 550 O O . GLN A 1 70 ? -4.936 -5.235 5.259 1.00 98.12 70 GLN A O 1
ATOM 555 N N . ILE A 1 71 ? -2.704 -5.129 4.954 1.00 98.62 71 ILE A N 1
ATOM 556 C CA . ILE A 1 71 ? -2.690 -4.827 3.529 1.00 98.62 71 ILE A CA 1
ATOM 557 C C . ILE A 1 71 ? -2.223 -6.085 2.803 1.00 98.62 71 ILE A C 1
ATOM 559 O O . ILE A 1 71 ? -1.058 -6.474 2.872 1.00 98.62 71 ILE A O 1
ATOM 563 N N . PHE A 1 72 ? -3.150 -6.747 2.127 1.00 98.25 72 PHE A N 1
ATOM 564 C CA . PHE A 1 72 ? -2.860 -7.869 1.250 1.00 98.25 72 PHE A CA 1
ATOM 565 C C . PHE A 1 72 ? -2.385 -7.314 -0.088 1.00 98.25 72 PHE A C 1
ATOM 567 O O . PHE A 1 72 ? -3.062 -6.490 -0.699 1.00 98.25 72 PHE A O 1
ATOM 574 N N . ALA A 1 73 ? -1.230 -7.765 -0.551 1.00 98.00 73 ALA A N 1
ATOM 575 C CA . ALA A 1 73 ? -0.647 -7.356 -1.814 1.00 98.00 73 ALA A CA 1
ATOM 576 C C . ALA A 1 73 ? -0.345 -8.596 -2.645 1.00 98.00 73 ALA A C 1
ATOM 578 O O . ALA A 1 73 ? 0.315 -9.530 -2.178 1.00 98.00 73 ALA A O 1
ATOM 579 N N . THR A 1 74 ? -0.867 -8.620 -3.865 1.00 97.69 74 THR A N 1
ATOM 580 C CA . THR A 1 74 ? -0.821 -9.820 -4.695 1.00 97.69 74 THR A CA 1
ATOM 581 C C . THR A 1 74 ? -0.40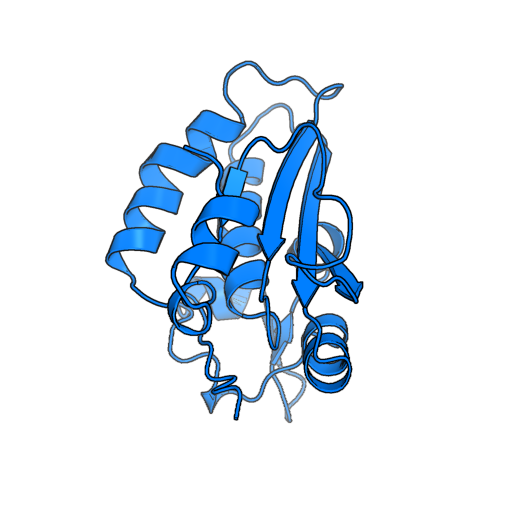6 -9.520 -6.109 1.00 97.69 74 THR A C 1
ATOM 583 O O . THR A 1 74 ? -0.913 -8.578 -6.713 1.00 97.69 74 THR A O 1
ATOM 586 N N . ASP A 1 75 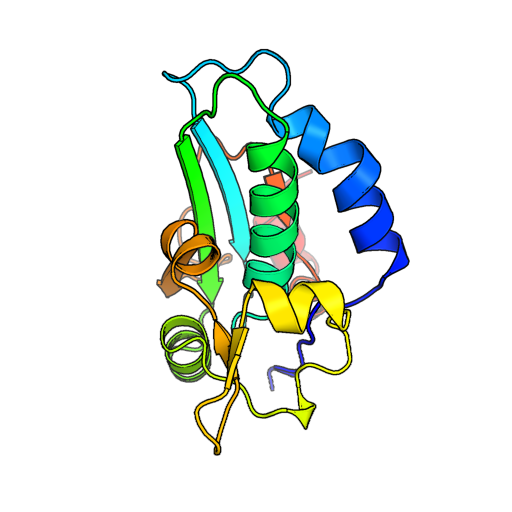? 0.426 -10.388 -6.662 1.00 96.19 75 ASP A N 1
ATOM 587 C CA . ASP A 1 75 ? 0.789 -10.372 -8.070 1.00 96.19 75 ASP A CA 1
ATOM 588 C C . ASP A 1 75 ? 1.003 -11.805 -8.576 1.00 96.19 75 ASP A C 1
ATOM 590 O O . ASP A 1 75 ? 1.138 -12.742 -7.788 1.00 96.19 75 ASP A O 1
ATOM 594 N N . ILE A 1 76 ? 1.023 -11.985 -9.893 1.00 95.19 76 ILE A N 1
ATOM 595 C CA . ILE A 1 76 ? 1.419 -13.244 -10.532 1.00 95.19 76 ILE A CA 1
ATOM 596 C C . ILE A 1 76 ? 2.926 -13.288 -10.825 1.00 95.19 76 ILE A C 1
ATOM 598 O O . ILE A 1 76 ? 3.461 -14.365 -11.085 1.00 95.19 76 ILE A O 1
ATOM 602 N N . ASP A 1 77 ? 3.596 -12.135 -10.805 1.00 95.25 77 ASP A N 1
ATOM 603 C CA . ASP A 1 77 ? 5.025 -11.982 -11.059 1.00 95.25 77 ASP A CA 1
ATOM 604 C C . ASP A 1 77 ? 5.838 -12.156 -9.760 1.00 95.25 77 ASP A C 1
ATOM 606 O O . ASP A 1 77 ? 6.015 -11.233 -8.965 1.00 95.25 77 ASP A O 1
ATOM 610 N N . GLU A 1 78 ? 6.334 -13.374 -9.528 1.00 95.69 78 GLU A N 1
ATOM 611 C CA . GLU A 1 78 ? 7.180 -13.702 -8.369 1.00 95.69 78 GLU A CA 1
ATOM 612 C C . GLU A 1 78 ? 8.471 -12.865 -8.278 1.00 95.69 78 GLU A C 1
ATOM 614 O O . GLU A 1 78 ? 8.786 -12.392 -7.182 1.00 95.69 78 GLU A O 1
ATOM 619 N N . PRO A 1 79 ? 9.224 -12.628 -9.372 1.00 96.56 79 PRO A N 1
ATOM 620 C CA . PRO A 1 79 ? 10.324 -11.665 -9.364 1.00 96.56 79 PRO A CA 1
ATOM 621 C C . PRO A 1 79 ? 9.929 -10.276 -8.845 1.00 96.56 79 PRO A C 1
ATOM 623 O O . PRO A 1 79 ? 10.648 -9.712 -8.017 1.00 96.56 79 PRO A O 1
ATOM 626 N N . ALA A 1 80 ? 8.783 -9.734 -9.267 1.00 95.94 80 ALA A N 1
ATOM 627 C CA . ALA A 1 80 ? 8.300 -8.445 -8.769 1.00 95.94 80 ALA A CA 1
ATOM 628 C C . ALA A 1 80 ? 7.940 -8.506 -7.272 1.00 95.94 80 ALA A C 1
ATOM 630 O O . ALA A 1 80 ? 8.349 -7.636 -6.495 1.00 95.94 80 ALA A O 1
ATOM 631 N N . LEU A 1 81 ? 7.279 -9.583 -6.831 1.00 97.38 81 LEU A N 1
ATOM 632 C CA . LEU A 1 81 ? 6.984 -9.817 -5.413 1.00 97.38 81 LEU A CA 1
ATOM 633 C C . LEU A 1 81 ? 8.252 -9.931 -4.560 1.00 97.38 81 LEU A C 1
ATOM 635 O O . LEU A 1 81 ? 8.256 -9.490 -3.411 1.00 97.38 81 LEU A O 1
ATOM 639 N N . ALA A 1 82 ? 9.333 -10.508 -5.085 1.00 97.69 82 ALA A N 1
ATOM 640 C CA . ALA A 1 82 ? 10.608 -10.580 -4.376 1.00 97.69 82 ALA A CA 1
ATOM 641 C C . ALA A 1 82 ? 11.187 -9.180 -4.104 1.00 97.69 82 ALA A C 1
ATOM 643 O O . ALA A 1 82 ? 11.652 -8.920 -2.991 1.00 97.69 82 ALA A O 1
ATOM 644 N N . VAL A 1 83 ? 11.092 -8.260 -5.071 1.00 97.00 83 VAL A N 1
ATOM 645 C CA . VAL A 1 83 ? 11.477 -6.848 -4.890 1.00 97.00 83 VAL A CA 1
ATOM 646 C C . VAL A 1 83 ? 10.593 -6.180 -3.835 1.00 97.00 83 VAL A C 1
ATOM 648 O O . VAL A 1 83 ? 11.113 -5.572 -2.897 1.00 97.00 83 VAL A O 1
ATOM 651 N N . ALA A 1 84 ? 9.272 -6.357 -3.927 1.00 97.44 84 ALA A N 1
ATOM 652 C CA . ALA A 1 84 ? 8.322 -5.787 -2.975 1.00 97.44 84 ALA A CA 1
ATOM 653 C C . ALA A 1 84 ? 8.587 -6.264 -1.536 1.00 97.44 84 ALA A C 1
ATOM 655 O O . ALA A 1 84 ? 8.654 -5.463 -0.605 1.00 97.44 84 ALA A O 1
ATOM 656 N N . ARG A 1 85 ? 8.836 -7.567 -1.350 1.00 97.69 85 ARG A N 1
ATOM 657 C CA . ARG A 1 85 ? 9.181 -8.169 -0.049 1.00 97.69 85 ARG A CA 1
ATOM 658 C C . ARG A 1 85 ? 10.496 -7.635 0.513 1.00 97.69 85 ARG A C 1
ATOM 660 O O . ARG A 1 85 ? 10.606 -7.463 1.729 1.00 97.69 85 ARG A O 1
ATOM 667 N N . ALA A 1 86 ? 11.488 -7.373 -0.340 1.00 97.06 86 ALA A N 1
ATOM 668 C CA . ALA A 1 86 ? 12.743 -6.753 0.076 1.00 97.06 86 ALA A CA 1
ATOM 669 C C . ALA A 1 86 ? 12.536 -5.297 0.533 1.00 97.06 86 ALA A C 1
ATOM 671 O O . ALA A 1 86 ? 13.244 -4.846 1.440 1.00 97.06 86 ALA A O 1
ATOM 672 N N . ALA A 1 87 ? 11.545 -4.606 -0.049 1.00 97.38 87 ALA A N 1
ATOM 673 C CA . ALA A 1 87 ? 11.186 -3.211 0.209 1.00 97.38 87 ALA A CA 1
ATOM 674 C C . ALA A 1 87 ? 12.402 -2.272 0.136 1.00 97.38 87 ALA A C 1
ATOM 676 O O . ALA A 1 87 ? 12.584 -1.382 0.971 1.00 97.38 87 ALA A O 1
ATOM 677 N N . ARG A 1 88 ? 13.271 -2.530 -0.846 1.00 97.25 88 ARG A N 1
ATOM 678 C CA . ARG A 1 88 ? 14.509 -1.798 -1.099 1.00 97.25 88 ARG A CA 1
ATOM 679 C C . ARG A 1 88 ? 14.458 -1.231 -2.511 1.00 97.25 88 ARG A C 1
ATOM 681 O O . ARG A 1 88 ? 14.306 -1.985 -3.468 1.00 97.25 88 ARG A O 1
ATOM 688 N N . TYR A 1 89 ? 14.652 0.077 -2.626 1.00 96.25 89 TYR A N 1
ATOM 689 C CA . TYR A 1 89 ? 14.496 0.806 -3.879 1.00 96.25 89 TYR A CA 1
ATOM 690 C C . TYR A 1 89 ? 15.655 1.783 -4.110 1.00 96.25 89 TYR A C 1
ATOM 692 O O . TYR A 1 89 ? 16.124 2.426 -3.168 1.00 96.25 89 TYR A O 1
ATOM 700 N N . PRO A 1 90 ? 16.125 1.950 -5.355 1.00 95.06 90 PRO A N 1
ATOM 701 C CA . PRO A 1 90 ? 17.064 3.010 -5.687 1.00 95.06 90 PRO A CA 1
ATOM 702 C C . PRO A 1 90 ? 16.393 4.384 -5.563 1.00 95.06 90 PRO A C 1
ATOM 704 O O . PRO A 1 90 ? 15.193 4.532 -5.795 1.00 95.06 90 PRO A O 1
ATOM 707 N N . ALA A 1 91 ? 17.191 5.417 -5.281 1.00 93.38 91 ALA A N 1
ATOM 708 C CA . ALA A 1 91 ? 16.717 6.795 -5.105 1.00 93.38 91 ALA A CA 1
ATOM 709 C C . ALA A 1 91 ? 15.827 7.296 -6.260 1.00 93.38 91 ALA A C 1
ATOM 711 O O . ALA A 1 91 ? 14.874 8.043 -6.041 1.00 93.38 91 ALA A O 1
ATOM 712 N N . ALA A 1 92 ? 16.127 6.858 -7.487 1.00 91.88 92 ALA A N 1
ATOM 713 C CA . ALA A 1 92 ? 15.403 7.229 -8.698 1.00 91.88 92 ALA A CA 1
ATOM 714 C C . ALA A 1 92 ? 13.931 6.782 -8.708 1.00 91.88 92 ALA A C 1
ATOM 716 O O . ALA A 1 92 ? 13.132 7.419 -9.383 1.00 91.88 92 ALA A O 1
ATOM 717 N N . LEU A 1 93 ? 13.555 5.741 -7.955 1.00 92.88 93 LEU A N 1
ATOM 718 C CA . LEU A 1 93 ? 12.161 5.288 -7.867 1.00 92.88 93 LEU A CA 1
ATOM 719 C C . LEU A 1 93 ? 11.357 6.020 -6.785 1.00 92.88 93 LEU A C 1
ATOM 721 O O . LEU A 1 93 ? 10.136 5.937 -6.767 1.00 92.88 93 LEU A O 1
ATOM 725 N N . LEU A 1 94 ? 12.008 6.793 -5.910 1.00 94.56 94 LEU A N 1
ATOM 726 C CA . LEU A 1 94 ? 11.337 7.539 -4.841 1.00 94.56 94 LEU A CA 1
ATOM 727 C C . LEU A 1 94 ? 10.915 8.955 -5.273 1.00 94.56 94 LEU A C 1
ATOM 729 O O . LEU A 1 94 ? 10.621 9.782 -4.414 1.00 94.56 94 LEU A O 1
ATOM 733 N N . GLN A 1 95 ? 10.908 9.299 -6.565 1.00 91.19 95 GLN A N 1
ATOM 734 C CA . GLN A 1 95 ? 10.586 10.670 -7.005 1.00 91.19 95 GLN A CA 1
ATOM 735 C C . GLN A 1 95 ? 9.178 11.117 -6.585 1.00 91.19 95 GLN A C 1
ATOM 737 O O . GLN A 1 95 ? 9.007 12.270 -6.204 1.00 91.19 95 GLN A O 1
ATOM 742 N N . GLY A 1 96 ? 8.207 10.197 -6.559 1.00 91.50 96 GLY A N 1
ATOM 743 C CA . GLY A 1 96 ? 6.837 10.472 -6.108 1.00 91.50 96 GLY A CA 1
ATOM 744 C C . GLY A 1 96 ? 6.644 10.527 -4.585 1.00 91.50 96 GLY A C 1
ATOM 745 O O . GLY A 1 96 ? 5.567 10.879 -4.115 1.00 91.50 96 GLY A O 1
ATOM 746 N N . VAL A 1 97 ? 7.663 10.196 -3.784 1.00 97.12 97 VAL A N 1
ATOM 747 C CA . VAL A 1 97 ? 7.591 10.282 -2.314 1.00 97.12 97 VAL A CA 1
ATOM 748 C C . VAL A 1 97 ? 8.010 11.687 -1.872 1.00 97.12 97 VAL A C 1
ATOM 750 O O . VAL A 1 97 ? 9.029 12.198 -2.336 1.00 97.12 97 VAL A O 1
ATOM 753 N N . SER A 1 98 ? 7.270 12.315 -0.953 1.00 97.12 98 SER A N 1
ATOM 754 C CA . SER A 1 98 ? 7.652 13.631 -0.419 1.00 97.12 98 SER A CA 1
ATOM 755 C C . SER A 1 98 ? 8.936 13.549 0.428 1.00 97.12 98 SER A C 1
ATOM 757 O O . SER A 1 98 ? 9.227 12.486 0.987 1.00 97.12 98 SER A O 1
ATOM 759 N N . PRO A 1 99 ? 9.719 14.634 0.565 1.00 96.88 99 PRO A N 1
ATOM 760 C CA . PRO A 1 99 ? 10.910 14.645 1.420 1.00 96.88 99 PRO A CA 1
ATOM 761 C C . PRO A 1 99 ? 10.632 14.199 2.863 1.00 96.88 99 PRO A C 1
ATOM 763 O O . PRO A 1 99 ? 11.404 13.425 3.427 1.00 96.88 99 PRO A O 1
ATOM 766 N N . GLU A 1 100 ? 9.499 14.615 3.426 1.00 97.50 100 GLU A N 1
ATOM 767 C CA . GLU A 1 100 ? 9.071 14.291 4.789 1.00 97.50 100 GLU A CA 1
ATOM 768 C C . GLU A 1 100 ? 8.802 12.788 4.928 1.00 97.50 100 GLU A C 1
ATOM 770 O O . GLU A 1 100 ? 9.312 12.139 5.843 1.00 97.50 100 GLU A O 1
ATOM 775 N N . ARG A 1 101 ? 8.066 12.203 3.971 1.00 97.81 101 ARG A N 1
ATOM 776 C CA . ARG A 1 101 ? 7.805 10.757 3.926 1.00 97.81 101 ARG A CA 1
ATOM 777 C C . ARG A 1 101 ? 9.083 9.957 3.684 1.00 97.81 101 ARG A C 1
ATOM 779 O O . ARG A 1 101 ? 9.252 8.913 4.306 1.00 97.81 101 ARG A O 1
ATOM 786 N N . LYS A 1 102 ? 10.015 10.441 2.850 1.00 96.94 102 LYS A N 1
ATOM 787 C CA . LYS A 1 102 ? 11.328 9.793 2.658 1.00 96.94 102 LYS A CA 1
ATOM 788 C C . LYS A 1 102 ? 12.112 9.737 3.960 1.00 96.94 102 LYS A C 1
ATOM 790 O O . LYS A 1 102 ? 12.606 8.674 4.313 1.00 96.94 102 LYS A O 1
ATOM 795 N N . GLN A 1 103 ? 12.216 10.863 4.662 1.00 96.19 103 GLN A N 1
ATOM 796 C CA . GLN A 1 103 ? 12.952 10.945 5.922 1.00 96.19 103 GLN A CA 1
ATOM 797 C C . GLN A 1 103 ? 12.343 10.047 7.003 1.00 96.19 103 GLN A C 1
ATOM 799 O O . GLN A 1 103 ? 13.067 9.481 7.816 1.00 96.19 103 GLN A O 1
ATOM 804 N N . ARG A 1 104 ? 11.015 9.932 7.018 1.00 97.25 104 ARG A N 1
ATOM 805 C CA . ARG A 1 104 ? 10.284 9.182 8.035 1.00 97.25 104 ARG A CA 1
ATOM 806 C C . ARG A 1 104 ? 10.222 7.679 7.768 1.00 97.25 104 ARG A C 1
ATOM 808 O O . ARG A 1 104 ? 10.399 6.893 8.691 1.00 97.25 104 ARG A O 1
ATOM 815 N N . PHE A 1 105 ? 9.927 7.282 6.533 1.00 98.12 105 PHE A N 1
ATOM 816 C CA . PHE A 1 105 ? 9.589 5.896 6.198 1.00 98.12 105 PHE A CA 1
ATOM 817 C C . PHE A 1 105 ? 10.700 5.134 5.492 1.00 98.12 105 PHE A C 1
ATOM 819 O O . PHE A 1 105 ? 10.527 3.949 5.216 1.00 98.12 105 PHE A O 1
ATOM 826 N N . PHE A 1 106 ? 11.840 5.766 5.213 1.00 97.88 106 PHE A N 1
ATOM 827 C CA . PHE A 1 106 ? 12.965 5.094 4.584 1.00 97.88 106 PHE A CA 1
ATOM 828 C C . PHE A 1 106 ? 14.270 5.355 5.329 1.00 97.88 106 PHE A C 1
ATOM 830 O O . PHE A 1 106 ? 14.574 6.478 5.726 1.00 97.88 106 PHE A O 1
ATOM 837 N N . SER A 1 107 ? 15.088 4.314 5.442 1.00 96.31 107 SER A N 1
ATOM 838 C CA . SER A 1 107 ? 16.501 4.425 5.788 1.00 96.31 107 SER A CA 1
ATOM 839 C C . SER A 1 107 ? 17.346 4.315 4.521 1.00 96.31 107 SER A C 1
ATOM 841 O O . SER A 1 107 ? 17.047 3.527 3.626 1.00 96.31 107 SER A O 1
ATOM 843 N N . ASN A 1 108 ? 18.396 5.128 4.418 1.00 93.69 108 ASN A N 1
ATOM 844 C CA . ASN A 1 108 ? 19.345 5.055 3.310 1.00 93.69 108 ASN A CA 1
ATOM 845 C C . ASN A 1 108 ? 20.616 4.344 3.793 1.00 93.69 108 ASN A C 1
ATOM 847 O O . ASN A 1 108 ? 21.235 4.786 4.760 1.00 93.69 108 ASN A O 1
ATOM 851 N N . ASP A 1 109 ? 20.995 3.253 3.130 1.00 90.19 109 ASP A N 1
ATOM 852 C CA . ASP A 1 109 ? 22.195 2.460 3.445 1.00 90.19 109 ASP A CA 1
ATOM 853 C C . ASP A 1 109 ? 23.401 2.769 2.536 1.00 90.19 109 ASP A C 1
ATOM 855 O O . ASP A 1 109 ? 24.398 2.048 2.533 1.00 90.19 109 ASP A O 1
ATOM 859 N N . GLY A 1 110 ? 23.312 3.848 1.758 1.00 88.31 110 GLY A N 1
ATOM 860 C CA . GLY A 1 110 ? 24.301 4.301 0.783 1.00 88.31 110 GLY A CA 1
ATOM 861 C C . GLY A 1 110 ? 24.035 3.799 -0.637 1.00 88.31 110 GLY A C 1
ATOM 862 O O . GLY A 1 110 ? 24.349 4.507 -1.592 1.00 88.31 110 GLY A O 1
ATOM 863 N N . ALA A 1 111 ? 23.424 2.622 -0.798 1.00 88.88 111 ALA A N 1
ATOM 864 C CA . ALA A 1 111 ? 23.113 2.047 -2.108 1.00 88.88 111 ALA A CA 1
ATOM 865 C C . ALA A 1 111 ? 21.620 2.131 -2.443 1.00 88.88 111 ALA A C 1
ATOM 867 O O . ALA A 1 111 ? 21.235 2.172 -3.615 1.00 88.88 111 ALA A O 1
ATOM 868 N N . SER A 1 112 ? 20.752 2.106 -1.436 1.00 94.44 112 SER A N 1
ATOM 869 C CA . SER A 1 112 ? 19.307 2.086 -1.624 1.00 94.44 112 SER A CA 1
ATOM 870 C C . SER A 1 112 ? 18.566 2.701 -0.442 1.00 94.44 112 SER A C 1
ATOM 872 O O . SER A 1 112 ? 19.102 2.876 0.650 1.00 94.44 112 SER A O 1
ATOM 874 N N . TYR A 1 113 ? 17.295 2.999 -0.684 1.00 97.19 113 TYR A N 1
ATOM 875 C CA . TYR A 1 113 ? 16.322 3.348 0.335 1.00 97.19 113 TYR A CA 1
ATOM 876 C C . TYR A 1 113 ? 15.551 2.092 0.728 1.00 97.19 113 TYR A C 1
ATOM 878 O O . TYR A 1 113 ? 14.939 1.440 -0.121 1.00 97.19 113 TYR A O 1
ATOM 886 N N . VAL A 1 114 ? 15.595 1.746 2.008 1.00 97.56 114 VAL A N 1
ATOM 887 C CA . VAL A 1 114 ? 14.906 0.594 2.585 1.00 97.56 114 VAL A CA 1
ATOM 888 C C . VAL A 1 114 ? 13.734 1.099 3.411 1.00 97.56 114 VAL A C 1
ATOM 890 O O . VAL A 1 114 ? 13.910 1.951 4.279 1.00 97.56 114 VAL A O 1
ATOM 893 N N . LEU A 1 115 ? 12.537 0.584 3.136 1.00 97.62 115 LEU A N 1
ATOM 894 C CA . LEU A 1 115 ? 11.337 0.961 3.877 1.00 97.62 115 LEU A CA 1
ATOM 895 C C . LEU A 1 115 ? 11.443 0.502 5.342 1.00 97.62 115 LEU A C 1
ATOM 897 O O . LEU A 1 115 ? 11.926 -0.601 5.618 1.00 97.62 115 LEU A O 1
ATOM 901 N N . THR A 1 116 ? 10.980 1.326 6.279 1.00 96.81 116 THR A N 1
ATOM 902 C CA . THR A 1 116 ? 10.969 0.999 7.711 1.00 96.81 116 THR A CA 1
ATOM 903 C C . THR A 1 116 ? 9.939 -0.082 8.044 1.00 96.81 116 THR A C 1
ATOM 905 O O . THR A 1 116 ? 8.957 -0.293 7.324 1.00 96.81 116 THR A O 1
ATOM 908 N N . ASN A 1 117 ? 10.152 -0.779 9.165 1.00 95.75 117 ASN A N 1
ATOM 909 C CA . ASN A 1 117 ? 9.250 -1.845 9.607 1.00 95.75 117 ASN A CA 1
ATOM 910 C C . ASN A 1 117 ? 7.826 -1.342 9.877 1.00 95.75 117 ASN A C 1
ATOM 912 O O . ASN A 1 117 ? 6.878 -2.065 9.586 1.00 95.75 117 ASN A O 1
ATOM 916 N N . ASP A 1 118 ? 7.670 -0.086 10.304 1.00 93.62 118 ASP A N 1
ATOM 917 C CA . ASP A 1 118 ? 6.375 0.532 10.614 1.00 93.62 118 ASP A CA 1
ATOM 918 C C . ASP A 1 118 ? 5.349 0.390 9.483 1.00 93.62 118 ASP A C 1
ATOM 920 O O . ASP A 1 118 ? 4.161 0.196 9.741 1.00 93.62 118 ASP A O 1
ATOM 924 N N . VAL A 1 119 ? 5.794 0.474 8.226 1.00 97.44 119 VAL A N 1
ATOM 925 C CA . VAL A 1 119 ? 4.927 0.284 7.055 1.00 97.44 119 VAL A CA 1
ATOM 926 C C . VAL A 1 119 ? 4.972 -1.164 6.569 1.00 97.44 119 VAL A C 1
ATOM 928 O O . VAL A 1 119 ? 3.936 -1.724 6.202 1.00 97.44 119 VAL A O 1
ATOM 931 N N . ARG A 1 120 ? 6.150 -1.802 6.587 1.00 96.69 120 ARG A N 1
ATOM 932 C CA . ARG A 1 120 ? 6.323 -3.180 6.093 1.00 96.69 120 ARG A CA 1
ATOM 933 C C . ARG A 1 120 ? 5.464 -4.185 6.849 1.00 96.69 120 ARG A C 1
ATOM 935 O O . ARG A 1 120 ? 4.892 -5.063 6.217 1.00 96.69 120 ARG A O 1
ATOM 942 N N . GLU A 1 121 ? 5.342 -4.045 8.165 1.00 96.75 121 GLU A N 1
ATOM 943 C CA . GLU A 1 121 ? 4.582 -4.971 9.014 1.00 96.75 121 GLU A CA 1
ATOM 944 C C . GLU A 1 121 ? 3.067 -4.912 8.772 1.00 96.75 121 GLU A C 1
ATOM 946 O O . GLU A 1 121 ? 2.348 -5.846 9.123 1.00 96.75 121 GLU A O 1
ATOM 951 N N . LEU A 1 122 ? 2.576 -3.856 8.117 1.00 98.00 122 LEU A N 1
ATOM 952 C CA . LEU A 1 122 ? 1.185 -3.774 7.670 1.00 98.00 122 LEU A CA 1
ATOM 953 C C . LEU A 1 122 ? 0.932 -4.628 6.425 1.00 98.00 122 LEU A C 1
ATOM 955 O O . LEU A 1 122 ? -0.219 -4.946 6.136 1.00 98.00 122 LEU A O 1
ATOM 959 N N . CYS A 1 123 ? 1.977 -4.965 5.668 1.00 98.25 123 CYS A N 1
ATOM 960 C CA . CYS A 1 123 ? 1.869 -5.486 4.313 1.00 98.25 123 CYS A CA 1
ATOM 961 C C . CYS A 1 123 ? 2.205 -6.980 4.253 1.00 98.25 123 CYS A C 1
ATOM 963 O O . CYS A 1 123 ? 3.215 -7.433 4.789 1.00 98.25 123 CYS A O 1
ATOM 965 N N . VAL A 1 124 ? 1.393 -7.753 3.533 1.00 97.62 124 VAL A N 1
ATOM 966 C CA . VAL A 1 124 ? 1.644 -9.174 3.268 1.00 97.62 124 VAL A CA 1
ATOM 967 C C . VAL A 1 124 ? 1.612 -9.423 1.766 1.00 97.62 124 VAL A C 1
ATOM 969 O O . VAL A 1 124 ? 0.591 -9.195 1.122 1.00 97.62 124 VAL A O 1
ATOM 972 N N . PHE A 1 125 ? 2.726 -9.929 1.231 1.00 98.00 125 PHE A N 1
ATOM 973 C CA . PHE A 1 125 ? 2.929 -10.166 -0.200 1.00 98.00 125 PHE A CA 1
ATOM 974 C C . PHE A 1 125 ? 2.919 -11.655 -0.541 1.00 98.00 125 PHE A C 1
ATOM 976 O O . PHE A 1 125 ? 3.776 -12.412 -0.065 1.00 98.00 125 PHE A O 1
ATOM 983 N N . PHE A 1 126 ? 2.019 -12.085 -1.420 1.00 95.94 126 PHE A N 1
ATOM 984 C CA . PHE A 1 126 ? 1.965 -13.477 -1.872 1.00 95.94 126 PHE A CA 1
ATOM 985 C C . PHE A 1 126 ? 1.468 -13.609 -3.316 1.00 95.94 126 PHE A C 1
ATOM 987 O O . PHE A 1 126 ? 0.776 -12.718 -3.815 1.00 95.94 126 PHE A O 1
ATOM 994 N N . PRO A 1 127 ? 1.824 -14.712 -3.997 1.00 97.06 127 PRO A N 1
ATOM 995 C CA . PRO A 1 127 ? 1.417 -14.942 -5.373 1.00 97.06 127 PRO A CA 1
ATOM 996 C C . PRO A 1 127 ? -0.079 -15.220 -5.429 1.00 97.06 127 PRO A C 1
ATOM 998 O O . PRO A 1 127 ? -0.574 -16.082 -4.701 1.00 97.06 127 PRO A O 1
ATOM 1001 N N . HIS A 1 128 ? -0.799 -14.498 -6.281 1.00 96.38 128 HIS A N 1
ATOM 1002 C CA . HIS A 1 128 ? -2.229 -14.716 -6.496 1.00 96.38 128 HIS A CA 1
ATOM 1003 C C . HIS A 1 128 ? -2.661 -14.123 -7.832 1.00 96.38 128 HIS A C 1
ATOM 1005 O O . HIS A 1 128 ? -2.257 -13.030 -8.234 1.00 96.38 128 HIS A O 1
ATOM 1011 N N . SER A 1 129 ? -3.479 -14.887 -8.543 1.00 93.12 129 SER A N 1
ATOM 1012 C CA . SER A 1 129 ? -4.105 -14.501 -9.791 1.00 93.12 129 SER A CA 1
ATOM 1013 C C . SER A 1 129 ? -5.566 -14.168 -9.550 1.00 93.12 129 SER A C 1
ATOM 1015 O O . SER A 1 129 ? -6.383 -15.056 -9.333 1.00 93.12 129 SER A O 1
ATOM 1017 N N . VAL A 1 130 ? -5.919 -12.901 -9.754 1.00 92.44 130 VAL A N 1
ATOM 1018 C CA . VAL A 1 130 ? -7.303 -12.403 -9.673 1.00 92.44 130 VAL A CA 1
ATOM 1019 C C . VAL A 1 130 ? -8.282 -13.178 -10.577 1.00 92.44 130 VAL A C 1
ATOM 1021 O O . VAL A 1 130 ? -9.479 -13.201 -10.323 1.00 92.44 130 VAL A O 1
ATOM 1024 N N . VAL A 1 131 ? -7.783 -13.836 -11.631 1.00 90.12 131 VAL A N 1
ATOM 1025 C CA . VAL A 1 131 ? -8.598 -14.603 -12.588 1.00 90.12 131 VAL A CA 1
ATOM 1026 C C . VAL A 1 131 ? -8.783 -16.069 -12.176 1.00 90.12 131 VAL A C 1
ATOM 1028 O O . VAL A 1 131 ? -9.795 -16.678 -12.529 1.00 90.12 131 VAL A O 1
ATOM 1031 N N . ARG A 1 132 ? -7.794 -16.669 -11.499 1.00 90.25 132 ARG A N 1
ATOM 1032 C CA . ARG A 1 132 ? -7.777 -18.114 -11.198 1.00 90.25 132 ARG A CA 1
ATOM 1033 C C . ARG A 1 132 ? -8.081 -18.425 -9.742 1.00 90.25 132 ARG A C 1
ATOM 1035 O O . ARG A 1 132 ? -8.722 -19.434 -9.465 1.00 90.25 132 ARG A O 1
ATOM 1042 N N . ASP A 1 133 ? -7.599 -17.582 -8.844 1.00 92.00 133 ASP A N 1
ATOM 1043 C CA . ASP A 1 133 ? -7.613 -17.826 -7.413 1.00 92.00 133 ASP A CA 1
ATOM 1044 C C . ASP A 1 133 ? -8.812 -17.114 -6.769 1.00 92.00 133 ASP A C 1
ATOM 1046 O O . ASP A 1 133 ? -9.228 -16.046 -7.231 1.00 92.00 133 ASP A O 1
ATOM 1050 N N . PRO A 1 134 ? -9.394 -17.677 -5.696 1.0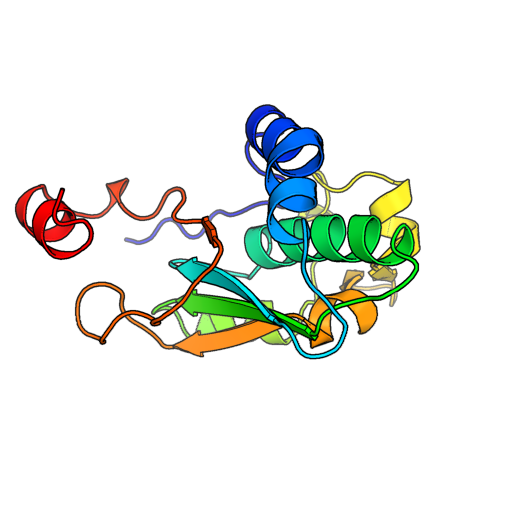0 90.06 134 PRO A N 1
ATOM 1051 C CA . PRO A 1 134 ? -10.529 -17.058 -5.025 1.00 90.06 134 PRO A CA 1
ATOM 1052 C C . PRO A 1 134 ? -10.146 -15.687 -4.437 1.00 90.06 134 PRO A C 1
ATOM 1054 O O . PRO A 1 134 ? -9.032 -15.529 -3.925 1.00 90.06 134 PRO A O 1
ATOM 1057 N N . PRO A 1 135 ? -11.044 -14.685 -4.479 1.00 87.75 135 PRO A N 1
ATOM 1058 C CA . PRO A 1 135 ? -10.769 -13.364 -3.926 1.00 87.75 135 PRO A CA 1
ATOM 1059 C C . PRO A 1 135 ? -10.770 -13.370 -2.392 1.00 87.75 135 PRO A C 1
ATOM 1061 O O . PRO A 1 135 ? -11.347 -14.244 -1.738 1.00 87.75 135 PRO A O 1
ATOM 1064 N N . PHE A 1 136 ? -10.169 -12.335 -1.804 1.00 89.38 136 PHE A N 1
ATOM 1065 C CA . PHE A 1 136 ? -10.189 -12.127 -0.358 1.00 89.38 136 PHE A CA 1
ATOM 1066 C C . PHE A 1 136 ? -11.569 -11.667 0.118 1.00 89.38 136 PHE A C 1
ATOM 1068 O O . PHE A 1 136 ? -12.105 -10.665 -0.346 1.00 89.38 136 PHE A O 1
ATOM 1075 N N . SER A 1 137 ? -12.140 -12.375 1.095 1.00 89.75 137 SER A N 1
ATOM 1076 C CA . SER A 1 137 ? -13.405 -11.976 1.726 1.00 89.75 137 SER A CA 1
ATOM 1077 C C . SER A 1 137 ? -13.208 -10.858 2.758 1.00 89.75 137 SER A C 1
ATOM 1079 O O . SER A 1 137 ? -12.186 -10.848 3.455 1.00 89.75 137 SER A O 1
ATOM 1081 N N . ARG A 1 138 ? -14.239 -10.021 2.952 1.00 92.31 138 ARG A N 1
ATOM 1082 C CA . ARG A 1 138 ? -14.312 -8.993 4.012 1.00 92.31 138 ARG A CA 1
ATOM 1083 C C . ARG A 1 138 ? -13.147 -7.996 3.950 1.00 92.31 138 ARG A C 1
ATOM 1085 O O . ARG A 1 138 ? -12.413 -7.845 4.924 1.00 92.31 138 ARG A O 1
ATOM 1092 N N . MET A 1 139 ? -12.948 -7.394 2.779 1.00 96.56 139 MET A N 1
ATOM 1093 C CA . MET A 1 139 ? -12.052 -6.248 2.597 1.00 96.56 139 MET A CA 1
ATOM 1094 C C . MET A 1 139 ? -12.828 -4.955 2.854 1.00 96.56 139 MET A C 1
ATOM 1096 O O . MET A 1 139 ? -13.960 -4.831 2.394 1.00 96.56 139 MET A O 1
ATOM 1100 N N . ASP A 1 140 ? -12.213 -4.008 3.557 1.00 97.44 140 ASP A N 1
ATOM 1101 C CA . ASP A 1 140 ? -12.736 -2.649 3.728 1.00 97.44 140 ASP A CA 1
ATOM 1102 C C . ASP A 1 140 ? -12.386 -1.768 2.513 1.00 97.44 140 ASP A C 1
ATOM 1104 O O . ASP A 1 140 ? -13.115 -0.837 2.185 1.00 97.44 140 ASP A O 1
ATOM 1108 N N . MET A 1 141 ? -11.286 -2.076 1.811 1.00 97.69 141 MET A N 1
ATOM 1109 C CA . MET A 1 141 ? -10.865 -1.375 0.594 1.00 97.69 141 MET A CA 1
ATOM 1110 C C . MET A 1 141 ? -10.154 -2.320 -0.380 1.00 97.69 141 MET A C 1
ATOM 1112 O O . MET A 1 141 ? -9.365 -3.173 0.028 1.00 97.69 141 MET A O 1
ATOM 1116 N N . ILE A 1 142 ? -10.379 -2.121 -1.681 1.00 97.12 142 ILE A N 1
ATOM 1117 C CA . ILE A 1 142 ? -9.599 -2.753 -2.752 1.00 97.12 142 ILE A CA 1
ATOM 1118 C C . ILE A 1 142 ? -9.029 -1.654 -3.658 1.00 97.12 142 ILE A C 1
ATOM 1120 O O . ILE A 1 142 ? -9.789 -0.852 -4.197 1.00 97.12 142 ILE A O 1
ATOM 1124 N N . SER A 1 143 ? -7.707 -1.625 -3.845 1.00 96.31 143 SER A N 1
ATOM 1125 C CA . SER A 1 143 ? -7.029 -0.771 -4.829 1.00 96.31 143 SER A CA 1
ATOM 1126 C C . SER A 1 143 ? -6.642 -1.607 -6.045 1.00 96.31 143 SER A C 1
ATOM 1128 O O . SER A 1 143 ? -5.611 -2.269 -6.053 1.00 96.31 143 SER A O 1
ATOM 1130 N N . CYS A 1 144 ? -7.502 -1.633 -7.064 1.00 93.50 144 CYS A N 1
ATOM 1131 C CA . CYS A 1 144 ? -7.258 -2.359 -8.313 1.00 93.50 144 CYS A CA 1
ATOM 1132 C C . CYS A 1 144 ? -6.972 -1.357 -9.435 1.00 93.50 144 CYS A C 1
ATOM 1134 O O . CYS A 1 144 ? -7.882 -0.910 -10.137 1.00 93.50 144 CYS A O 1
ATOM 1136 N N . ARG A 1 145 ? -5.706 -0.954 -9.571 1.00 91.50 145 ARG A N 1
ATOM 1137 C CA . ARG A 1 145 ? -5.282 0.109 -10.491 1.00 91.50 145 ARG A CA 1
ATOM 1138 C C . ARG A 1 145 ? -4.384 -0.437 -11.586 1.00 91.50 145 ARG A C 1
ATOM 1140 O O . ARG A 1 145 ? -3.569 -1.318 -11.355 1.00 91.50 145 ARG A O 1
ATOM 1147 N N . ASN A 1 146 ? -4.586 0.053 -12.810 1.00 86.81 146 ASN A N 1
ATOM 1148 C CA . ASN A 1 146 ? -3.803 -0.302 -14.003 1.00 86.81 146 ASN A CA 1
ATOM 1149 C C . ASN A 1 146 ? -3.687 -1.816 -14.314 1.00 86.81 146 ASN A C 1
ATOM 1151 O O . ASN A 1 146 ? -2.898 -2.190 -15.175 1.00 86.81 146 ASN A O 1
ATOM 1155 N N . LEU A 1 147 ? -4.501 -2.670 -13.680 1.00 86.62 147 LEU A N 1
ATOM 1156 C CA . LEU A 1 147 ? -4.541 -4.118 -13.906 1.00 86.62 147 LEU A CA 1
ATOM 1157 C C . LEU A 1 147 ? -5.595 -4.516 -14.950 1.00 86.62 147 LEU A C 1
ATOM 1159 O O . LEU A 1 147 ? -5.312 -5.273 -15.875 1.00 86.62 147 LEU A O 1
ATOM 1163 N N . LEU A 1 148 ? -6.815 -3.982 -14.8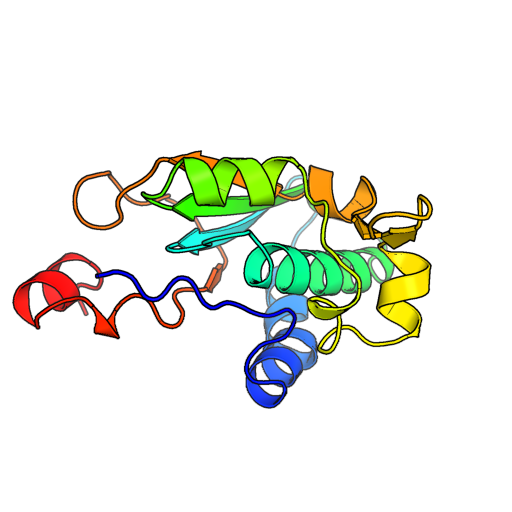34 1.00 86.00 148 LEU A N 1
ATOM 1164 C CA . LEU A 1 148 ? -7.950 -4.403 -15.670 1.00 86.00 148 LEU A CA 1
ATOM 1165 C C . LEU A 1 148 ? -7.764 -4.085 -17.158 1.00 86.00 148 LEU A C 1
ATOM 1167 O O . LEU A 1 148 ? -8.339 -4.762 -18.003 1.00 86.00 148 LEU A O 1
ATOM 1171 N N . ILE A 1 149 ? -6.919 -3.107 -17.491 1.00 86.12 149 ILE A N 1
ATOM 1172 C CA . ILE A 1 149 ? -6.590 -2.750 -18.879 1.00 86.12 149 ILE A CA 1
ATOM 1173 C C . ILE A 1 149 ? -5.929 -3.898 -19.661 1.00 86.12 149 ILE A C 1
ATOM 1175 O O . ILE A 1 149 ? -5.933 -3.878 -20.888 1.00 86.12 149 ILE A O 1
ATOM 1179 N N . TYR A 1 150 ? -5.381 -4.905 -18.971 1.00 83.25 150 TYR A N 1
ATOM 1180 C CA . TYR A 1 150 ? -4.819 -6.109 -19.590 1.00 83.25 150 TYR A CA 1
ATOM 1181 C C . TYR A 1 150 ? -5.863 -7.205 -19.843 1.00 83.25 150 TYR A C 1
ATOM 1183 O O . TYR A 1 150 ? -5.552 -8.225 -20.460 1.00 83.25 150 TYR A O 1
ATOM 1191 N N . PHE A 1 151 ? -7.090 -7.031 -19.354 1.00 84.75 151 PHE A N 1
ATOM 1192 C CA . PHE A 1 151 ? -8.162 -8.012 -19.461 1.00 84.75 151 PHE A CA 1
ATOM 1193 C C . PHE A 1 151 ? -9.132 -7.622 -20.576 1.00 84.75 151 PHE A C 1
ATOM 1195 O O . PHE A 1 151 ? -9.574 -6.478 -20.656 1.00 84.75 151 PHE A O 1
ATOM 1202 N N . GLY A 1 152 ? -9.507 -8.592 -21.415 1.00 85.38 152 GLY A N 1
ATOM 1203 C CA . GLY A 1 152 ? -10.673 -8.446 -22.290 1.00 85.38 152 GLY A CA 1
ATOM 1204 C C . GLY A 1 152 ? -11.974 -8.411 -21.478 1.00 85.38 152 GLY A C 1
ATOM 1205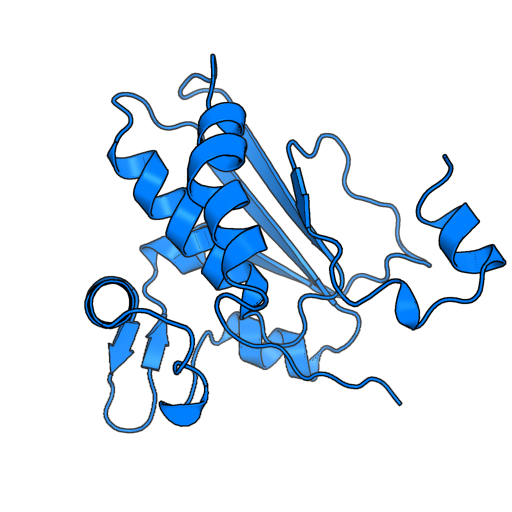 O O . GLY A 1 152 ? -11.994 -8.877 -20.336 1.00 85.38 152 GLY A O 1
ATOM 1206 N N . SER A 1 153 ? -13.061 -7.914 -22.076 1.00 84.44 153 SER A N 1
ATOM 1207 C CA . SER A 1 153 ? -14.367 -7.715 -21.415 1.00 84.44 153 SER A CA 1
ATOM 1208 C C . SER A 1 153 ? -14.834 -8.933 -20.613 1.00 84.44 153 SER A C 1
ATOM 1210 O O . SER A 1 153 ? -15.089 -8.821 -19.423 1.00 84.44 153 SER A O 1
ATOM 1212 N N . ASN A 1 154 ? -14.786 -10.129 -21.210 1.00 84.75 154 ASN A N 1
ATOM 1213 C CA . ASN A 1 154 ? -15.209 -11.371 -20.552 1.00 84.75 154 ASN A CA 1
ATOM 1214 C C . ASN A 1 154 ? -14.457 -11.671 -19.242 1.00 84.75 154 ASN A C 1
ATOM 1216 O O . ASN A 1 154 ? -14.995 -12.322 -18.350 1.00 84.75 154 ASN A O 1
ATOM 1220 N N . ILE A 1 155 ? -13.183 -11.278 -19.140 1.00 84.44 155 ILE A N 1
ATOM 1221 C CA . ILE A 1 155 ? -12.395 -11.480 -17.918 1.00 84.44 155 ILE A CA 1
ATOM 1222 C C . ILE A 1 155 ? -12.717 -10.379 -16.907 1.00 84.44 155 ILE A C 1
ATOM 1224 O O . ILE A 1 155 ? -12.819 -10.681 -15.721 1.00 84.44 155 ILE A O 1
ATOM 1228 N N . GLN A 1 156 ? -12.922 -9.137 -17.356 1.00 85.19 156 GLN A N 1
ATOM 1229 C CA . GLN A 1 156 ? -13.354 -8.049 -16.475 1.00 85.19 156 GLN A CA 1
ATOM 1230 C C . GLN A 1 156 ? -14.703 -8.373 -15.817 1.00 85.19 156 GLN A C 1
ATOM 1232 O O . GLN A 1 156 ? -14.780 -8.305 -14.595 1.00 85.19 156 GLN A O 1
ATOM 1237 N N . ASP A 1 157 ? -15.690 -8.854 -16.581 1.00 84.75 157 ASP A N 1
ATOM 1238 C CA . ASP A 1 157 ? -17.022 -9.230 -16.072 1.00 84.75 157 ASP A CA 1
ATOM 1239 C C . ASP A 1 157 ? -16.961 -10.370 -15.043 1.00 84.75 157 ASP A C 1
ATOM 1241 O O . ASP A 1 157 ? -17.752 -10.438 -14.105 1.00 84.75 157 ASP A O 1
ATOM 1245 N N . ARG A 1 158 ? -15.997 -11.287 -15.197 1.00 83.50 158 ARG A N 1
ATOM 1246 C CA . ARG A 1 158 ? -15.773 -12.376 -14.234 1.00 83.50 158 ARG A CA 1
ATOM 1247 C C . ARG A 1 158 ? -15.107 -11.902 -12.946 1.00 83.50 158 ARG A C 1
ATOM 1249 O O . ARG A 1 158 ? -15.369 -12.474 -11.893 1.00 83.50 158 ARG A O 1
ATOM 1256 N N . VAL A 1 159 ? -14.197 -10.935 -13.044 1.00 83.19 159 VAL A N 1
ATOM 1257 C CA . VAL A 1 159 ? -13.420 -10.416 -11.909 1.00 83.19 159 VAL A CA 1
ATOM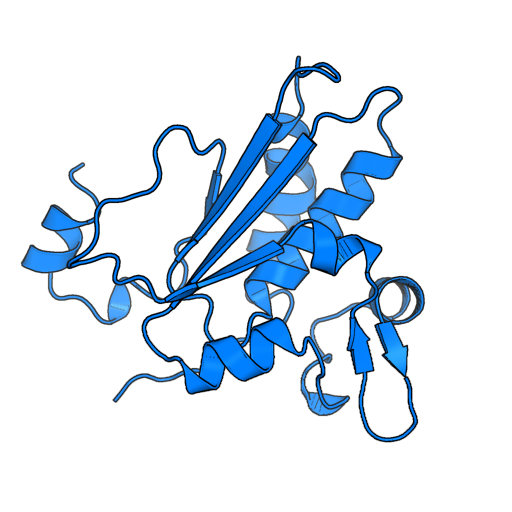 1258 C C . VAL A 1 159 ? -14.221 -9.382 -11.117 1.00 83.19 159 VAL A C 1
ATOM 1260 O O . VAL A 1 159 ? -14.119 -9.336 -9.893 1.00 83.19 159 VAL A O 1
ATOM 1263 N N . ILE A 1 160 ? -15.024 -8.575 -11.807 1.00 84.12 160 ILE A N 1
ATOM 1264 C CA . ILE A 1 160 ? -15.917 -7.571 -11.233 1.00 84.12 160 ILE A CA 1
ATOM 1265 C C . ILE A 1 160 ? -17.318 -7.822 -11.798 1.00 84.12 160 ILE A C 1
ATOM 1267 O O . ILE A 1 160 ? -17.724 -7.147 -12.743 1.00 84.12 160 ILE A O 1
ATOM 1271 N N . PRO A 1 161 ? -18.059 -8.801 -11.253 1.00 73.88 161 PRO A N 1
ATOM 1272 C CA . PRO A 1 161 ? -19.463 -8.961 -11.594 1.00 73.88 161 PRO A CA 1
ATOM 1273 C C . PRO A 1 161 ? -20.226 -7.774 -10.991 1.00 73.88 161 PRO A C 1
ATOM 1275 O O . PRO A 1 161 ? -20.429 -7.721 -9.777 1.00 73.88 161 PRO A O 1
ATOM 1278 N N . ILE A 1 162 ? -20.555 -6.792 -11.833 1.00 62.91 162 ILE A N 1
ATOM 1279 C CA . ILE A 1 162 ? -21.408 -5.641 -11.490 1.00 62.91 162 ILE A CA 1
ATOM 1280 C C . ILE A 1 162 ? -22.874 -6.045 -11.632 1.00 62.91 162 ILE A C 1
ATOM 1282 O O . ILE A 1 162 ? -23.210 -6.675 -12.661 1.00 62.91 162 ILE A O 1
#

Mean predicted aligned error: 3.83 Å

Foldseek 3Di:
DDPLDDAACPPVVVLVCCLPPVLVVLCPPDAQADEAEEEEEACFLPRPVLNNLLSNLVVQVVDPGHHHAAYEYEDQDPVSLVNNLQQWAAPVRCPVPDPVSQVVQWDDPPGTTHGDPSSNVRYDYDYDDLQPDDDDPDHSYYDYPPPCVVDDPVSVCVSDVD